Protein AF-A0A955WRL4-F1 (afdb_monomer_lite)

pLDDT: mean 87.73, std 9.19, range [50.62, 96.06]

Sequence (174 aa):
LEGAIQIDVEFEKIFEKELEGLPMPDLRVHGAEVESGSLGITAETGMELTPGEGKDLRRVTAEELPKAVRLRSEEELRLAYTYARAPWGLTLGIKRNKTVETLDAVARHVWLESNVLENGHRVTRATYEVANEDRQFVKLKLPQGSAVLSVKSDGRKVKAVEDDTGTVAIPLPK

Secondary structure (DSSP, 8-state):
---------------SS--SSEEPP----TT-S---EEEEE---TTEEEE---EES-EEE-GGGS-HHHHTT-SS---EEEEESSS--EEEEEEEEPPP----SEEEEEEEEEEEE-TTS-EEEEEEEEEEESS-SEEEEEPPTT------EETTEE---EE-TTSEEEEEPP-

Radius of gyration: 28.18 Å; chains: 1; bounding box: 55×37×86 Å

Foldseek 3Di:
DPDDDDDDDDDDDDDPDDDQWAKDDQDDDPPDPFDKFKDFDDDDPQKDKAFDDKFQKDWDDPVPHDPVNVVVDPDDGPTMIIHRGDDMIGIIGMDGHDDDDDCQKDFPDKDKDWDQDPVRDIDIDIDTDMDGNDDQWDKDADDPPDDDPWDDEPNHTFDWDADPRNIIITGHDD

Structure (mmCIF, N/CA/C/O backbone):
data_AF-A0A955WRL4-F1
#
_entry.id   AF-A0A955WRL4-F1
#
loop_
_atom_site.group_PDB
_atom_site.id
_atom_site.type_symbol
_atom_site.label_atom_id
_atom_site.label_alt_id
_atom_site.label_comp_id
_atom_site.label_asym_id
_atom_site.label_entity_id
_atom_site.label_seq_id
_atom_site.pdbx_PDB_ins_code
_atom_site.Cartn_x
_atom_site.Cartn_y
_atom_site.Cartn_z
_atom_site.occupancy
_atom_site.B_iso_or_equiv
_atom_site.auth_seq_id
_atom_site.auth_comp_id
_atom_site.auth_asym_id
_atom_site.auth_atom_id
_atom_site.pdbx_PDB_model_num
ATOM 1 N N . LEU A 1 1 ? 6.739 -12.207 -41.636 1.00 51.44 1 LEU A N 1
ATOM 2 C CA . LEU A 1 1 ? 6.023 -12.828 -40.503 1.00 51.44 1 LEU A CA 1
ATOM 3 C C . LEU A 1 1 ? 4.579 -12.361 -40.593 1.00 51.44 1 LEU A C 1
ATOM 5 O O . LEU A 1 1 ? 4.319 -11.197 -40.320 1.00 51.44 1 LEU A O 1
ATOM 9 N N . GLU A 1 2 ? 3.687 -13.198 -41.122 1.00 51.50 2 GLU A N 1
ATOM 10 C CA . GLU A 1 2 ? 2.254 -12.887 -41.197 1.00 51.50 2 GLU A CA 1
ATOM 11 C C . GLU A 1 2 ? 1.566 -13.344 -39.907 1.00 51.50 2 GLU A C 1
ATOM 13 O O . GLU A 1 2 ? 1.747 -14.482 -39.482 1.00 51.50 2 GLU A O 1
ATOM 18 N N . GLY A 1 3 ? 0.791 -12.441 -39.300 1.00 70.69 3 GLY A N 1
ATOM 19 C CA . GLY A 1 3 ? -0.008 -12.689 -38.098 1.00 70.69 3 GLY A CA 1
ATOM 20 C C . GLY A 1 3 ? 0.661 -12.214 -36.807 1.00 70.69 3 GLY A C 1
ATOM 21 O O . GLY A 1 3 ? 1.485 -12.915 -36.230 1.00 70.69 3 GLY A O 1
ATOM 22 N N . ALA A 1 4 ? 0.274 -11.030 -36.325 1.00 78.75 4 ALA A N 1
ATOM 23 C CA . ALA A 1 4 ? 0.536 -10.632 -34.944 1.00 78.75 4 ALA A CA 1
ATOM 24 C C . ALA A 1 4 ? -0.579 -11.203 -34.057 1.00 78.75 4 ALA A C 1
ATOM 26 O O . ALA A 1 4 ? -1.754 -10.919 -34.288 1.00 78.75 4 ALA A O 1
ATOM 27 N N . ILE A 1 5 ? -0.214 -12.005 -33.058 1.00 85.62 5 ILE A N 1
ATOM 28 C CA . ILE A 1 5 ? -1.138 -12.537 -32.052 1.00 85.62 5 ILE A CA 1
ATOM 29 C C . ILE A 1 5 ? -0.767 -11.901 -30.717 1.00 85.62 5 ILE A C 1
ATOM 31 O O . ILE A 1 5 ? 0.393 -11.944 -30.311 1.00 85.62 5 ILE A O 1
ATOM 35 N N . GLN A 1 6 ? -1.748 -11.302 -30.047 1.00 85.69 6 GLN A N 1
ATOM 36 C CA . GLN A 1 6 ? -1.576 -10.815 -28.684 1.00 85.69 6 GLN A CA 1
ATOM 37 C C . GLN A 1 6 ? -1.843 -11.964 -27.710 1.00 85.69 6 GLN A C 1
ATOM 39 O O . GLN A 1 6 ? -2.874 -12.629 -27.802 1.00 85.69 6 GLN A O 1
ATOM 44 N N . ILE A 1 7 ? -0.909 -12.187 -26.788 1.00 88.06 7 ILE A N 1
ATOM 45 C CA . ILE A 1 7 ? -1.045 -13.133 -25.682 1.00 88.06 7 ILE A CA 1
ATOM 46 C C . ILE A 1 7 ? -0.848 -12.330 -24.401 1.00 88.06 7 ILE A C 1
ATOM 48 O O . ILE A 1 7 ? 0.178 -11.670 -24.242 1.00 88.06 7 ILE A O 1
ATOM 52 N N . ASP A 1 8 ? -1.827 -12.388 -23.506 1.00 89.00 8 ASP A N 1
ATOM 53 C CA . ASP A 1 8 ? -1.775 -11.749 -22.195 1.00 89.00 8 ASP A CA 1
ATOM 54 C C . ASP A 1 8 ? -1.647 -12.842 -21.127 1.00 89.00 8 ASP A C 1
ATOM 56 O O . ASP A 1 8 ? -2.420 -13.801 -21.113 1.00 89.00 8 ASP A O 1
ATOM 60 N N . VAL A 1 9 ? -0.640 -12.722 -20.261 1.00 88.94 9 VAL A N 1
ATOM 61 C CA . VAL A 1 9 ? -0.372 -13.668 -19.171 1.00 88.94 9 VAL A CA 1
ATOM 62 C C . VAL A 1 9 ? -0.251 -12.876 -17.878 1.00 88.94 9 VAL A C 1
ATOM 64 O O . VAL A 1 9 ? 0.580 -11.977 -17.778 1.00 88.94 9 VAL A O 1
ATOM 67 N N . GLU A 1 10 ? -1.063 -13.239 -16.894 1.00 90.75 10 GLU A N 1
ATOM 68 C CA . GLU A 1 10 ? -1.030 -12.692 -15.541 1.00 90.75 10 GLU A CA 1
ATOM 69 C C . GLU A 1 10 ? -0.683 -13.819 -14.569 1.00 90.75 10 GLU A C 1
ATOM 71 O O . GLU A 1 10 ? -1.206 -14.930 -14.676 1.00 90.75 10 GLU A O 1
ATOM 76 N N . PHE A 1 11 ? 0.253 -13.562 -13.661 1.00 91.31 11 PHE A N 1
ATOM 77 C CA . PHE A 1 11 ? 0.698 -14.541 -12.678 1.00 91.31 11 PHE A CA 1
ATOM 78 C C . PHE A 1 11 ? 1.221 -13.840 -11.430 1.00 91.31 11 PHE A C 1
ATOM 80 O O . PHE A 1 11 ? 1.745 -12.729 -11.492 1.00 91.31 11 PHE A O 1
ATOM 87 N N . GLU A 1 12 ? 1.120 -14.528 -10.299 1.00 90.81 12 GLU A N 1
ATOM 88 C CA . GLU A 1 12 ? 1.601 -14.044 -9.012 1.00 90.81 12 GLU A CA 1
ATOM 89 C C . GLU A 1 12 ? 2.789 -14.870 -8.514 1.00 90.81 12 GLU A C 1
ATOM 91 O O . GLU A 1 12 ? 2.925 -16.064 -8.793 1.00 90.81 12 GLU A O 1
ATOM 96 N N . LYS A 1 13 ? 3.654 -14.222 -7.734 1.00 88.19 13 LYS A N 1
ATOM 97 C CA . LYS A 1 13 ? 4.669 -14.895 -6.929 1.00 88.19 13 LYS A CA 1
ATOM 98 C C . LYS A 1 13 ? 4.583 -14.373 -5.505 1.00 88.19 13 LYS A C 1
ATOM 100 O O . LYS A 1 13 ? 4.857 -13.204 -5.252 1.00 88.19 13 LYS A O 1
ATOM 105 N N . ILE A 1 14 ? 4.242 -15.265 -4.582 1.00 86.62 14 ILE A N 1
ATOM 106 C CA . ILE A 1 14 ? 4.205 -14.968 -3.152 1.00 86.62 14 ILE A CA 1
ATOM 107 C C . ILE A 1 14 ? 5.599 -15.215 -2.572 1.00 86.62 14 ILE A C 1
ATOM 109 O O . ILE A 1 14 ? 6.215 -16.253 -2.822 1.00 86.62 14 ILE A O 1
ATOM 113 N N . PHE A 1 15 ? 6.104 -14.258 -1.798 1.00 82.56 15 PHE A N 1
ATOM 114 C CA . PHE A 1 15 ? 7.371 -14.388 -1.087 1.00 82.56 15 PHE A CA 1
ATOM 115 C C . PHE A 1 15 ? 7.106 -14.691 0.388 1.00 82.56 15 PHE A C 1
ATOM 117 O O . PHE A 1 15 ? 6.355 -13.983 1.050 1.00 82.56 15 PHE A O 1
ATOM 124 N N . GLU A 1 16 ? 7.734 -15.745 0.912 1.00 77.12 16 GLU A N 1
ATOM 125 C CA . GLU A 1 16 ? 7.553 -16.182 2.308 1.00 77.12 16 GLU A CA 1
ATOM 126 C C . GLU A 1 16 ? 8.272 -15.282 3.326 1.00 77.12 16 GLU A C 1
ATOM 128 O O . GLU A 1 16 ? 8.011 -15.355 4.526 1.00 77.12 16 GLU A O 1
ATOM 133 N N . LYS A 1 17 ? 9.214 -14.458 2.858 1.00 77.88 17 LYS A N 1
ATOM 134 C CA . LYS A 1 17 ? 10.018 -13.543 3.671 1.00 77.88 17 LYS A CA 1
ATOM 135 C C . LYS A 1 17 ? 10.161 -12.209 2.958 1.00 77.88 17 LYS A C 1
ATOM 137 O O . LYS A 1 17 ? 10.104 -12.147 1.730 1.00 77.88 17 LYS A O 1
ATOM 142 N N . GLU A 1 18 ? 10.386 -11.165 3.746 1.00 73.19 18 GLU A N 1
ATOM 143 C CA . GLU A 1 18 ? 10.754 -9.855 3.225 1.00 73.19 18 GLU A CA 1
ATOM 144 C C . GLU A 1 18 ? 12.064 -9.975 2.436 1.00 73.19 18 GLU A C 1
ATOM 146 O O . GLU A 1 18 ? 13.022 -10.609 2.887 1.00 73.19 18 GLU A O 1
ATOM 151 N N . LEU A 1 19 ? 12.069 -9.437 1.219 1.00 74.25 19 LEU A N 1
ATOM 152 C CA . LEU A 1 19 ? 13.220 -9.511 0.334 1.00 74.25 19 LEU A CA 1
ATOM 153 C C . LEU A 1 19 ? 14.098 -8.277 0.521 1.00 74.25 19 LEU A C 1
ATOM 155 O O . LEU A 1 19 ? 13.597 -7.156 0.508 1.00 74.25 19 LEU A O 1
ATOM 159 N N . GLU A 1 20 ? 15.413 -8.477 0.576 1.00 75.62 20 GLU A N 1
ATOM 160 C CA . GLU A 1 20 ? 16.386 -7.376 0.502 1.00 75.62 20 GLU A CA 1
ATOM 161 C C . GLU A 1 20 ? 16.384 -6.693 -0.881 1.00 75.62 20 GLU A C 1
ATOM 163 O O . GLU A 1 20 ? 16.778 -5.536 -1.014 1.00 75.62 20 GLU A O 1
ATOM 168 N N . GLY A 1 21 ? 15.891 -7.390 -1.908 1.00 86.31 21 GLY A N 1
ATOM 169 C CA . GLY A 1 21 ? 15.661 -6.861 -3.247 1.00 86.31 21 GLY A CA 1
ATOM 170 C C . GLY A 1 21 ? 14.642 -7.704 -4.008 1.00 86.31 21 GLY A C 1
ATOM 171 O O . GLY A 1 21 ? 14.560 -8.917 -3.825 1.00 86.31 21 GLY A O 1
ATOM 172 N N . LEU A 1 22 ? 13.852 -7.062 -4.862 1.00 92.00 22 LEU A N 1
ATOM 173 C CA . LEU A 1 22 ? 12.793 -7.681 -5.646 1.00 92.00 22 LEU A CA 1
ATOM 174 C C . LEU A 1 22 ? 13.320 -8.047 -7.046 1.00 92.00 22 LEU A C 1
ATOM 176 O O . LEU A 1 22 ? 13.460 -7.154 -7.887 1.00 92.00 22 LEU A O 1
ATOM 180 N N . PRO A 1 23 ? 13.628 -9.329 -7.327 1.00 92.31 23 PRO A N 1
ATOM 181 C CA . PRO A 1 23 ? 14.020 -9.750 -8.664 1.00 92.31 23 PRO A CA 1
ATOM 182 C C . PRO A 1 23 ? 12.802 -9.727 -9.591 1.00 92.31 23 PRO A C 1
ATOM 184 O O . PRO A 1 23 ? 11.782 -10.361 -9.310 1.00 92.31 23 PRO A O 1
ATOM 187 N N . MET A 1 24 ? 12.921 -9.025 -10.712 1.00 93.50 24 MET A N 1
ATOM 188 C CA . MET A 1 24 ? 11.878 -8.979 -11.731 1.00 93.50 24 MET A CA 1
ATOM 189 C C . MET A 1 24 ? 11.927 -10.243 -12.604 1.00 93.50 24 MET A C 1
ATOM 191 O O . MET A 1 24 ? 13.019 -10.711 -12.937 1.00 93.50 24 MET A O 1
ATOM 195 N N . PRO A 1 25 ? 10.768 -10.816 -12.978 1.00 91.25 25 PRO A N 1
ATOM 196 C CA . PRO A 1 25 ? 10.723 -12.058 -13.738 1.00 91.25 25 PRO A CA 1
ATOM 197 C C . PRO A 1 25 ? 11.128 -11.844 -15.205 1.00 91.25 25 PRO A C 1
ATOM 199 O O . PRO A 1 25 ? 10.453 -11.123 -15.937 1.00 91.25 25 PRO A O 1
ATOM 202 N N . ASP A 1 26 ? 12.188 -12.528 -15.644 1.00 88.12 26 ASP A N 1
ATOM 203 C CA . ASP A 1 26 ? 12.555 -12.670 -17.062 1.00 88.12 26 ASP A CA 1
ATOM 204 C C . ASP A 1 26 ? 11.659 -13.735 -17.724 1.00 88.12 26 ASP A C 1
ATOM 206 O O . ASP A 1 26 ? 11.964 -14.934 -17.714 1.00 88.12 26 ASP A O 1
ATOM 210 N N . LEU A 1 27 ? 10.491 -13.308 -18.218 1.00 87.94 27 LEU A N 1
ATOM 211 C CA . LEU A 1 27 ? 9.553 -14.162 -18.950 1.00 87.94 27 LEU A CA 1
ATOM 212 C C . LEU A 1 27 ? 9.958 -14.242 -20.425 1.00 87.94 27 LEU A C 1
ATOM 214 O O . LEU A 1 27 ? 9.960 -13.223 -21.109 1.00 87.94 27 LEU A O 1
ATOM 218 N N . ARG A 1 28 ? 10.223 -15.461 -20.912 1.00 90.19 28 ARG A N 1
ATOM 219 C CA . ARG A 1 28 ? 10.758 -15.710 -22.258 1.00 90.19 28 ARG A CA 1
ATOM 220 C C . ARG A 1 28 ? 9.843 -16.579 -23.109 1.00 90.19 28 ARG A C 1
ATOM 222 O O . ARG A 1 28 ? 9.283 -17.567 -22.625 1.00 90.19 28 ARG A O 1
ATOM 229 N N . VAL A 1 29 ? 9.778 -16.280 -24.401 1.00 91.06 29 VAL A N 1
ATOM 230 C CA . VAL A 1 29 ? 9.142 -17.125 -25.411 1.00 91.06 29 VAL A CA 1
ATOM 231 C C . VAL A 1 29 ? 10.129 -18.205 -25.841 1.00 91.06 29 VAL A C 1
ATOM 233 O O . VAL A 1 29 ? 11.139 -17.954 -26.500 1.00 91.06 29 VAL A O 1
ATOM 236 N N . HIS A 1 30 ? 9.838 -19.450 -25.470 1.00 91.25 30 HIS A N 1
ATOM 237 C CA . HIS A 1 30 ? 10.698 -20.572 -25.826 1.00 91.25 30 HIS A CA 1
ATOM 238 C C . HIS A 1 30 ? 10.789 -20.744 -27.353 1.00 91.25 30 HIS A C 1
ATOM 240 O O . HIS A 1 30 ? 9.779 -20.944 -28.025 1.00 91.25 30 HIS A O 1
ATOM 246 N N . GLY A 1 31 ? 12.013 -20.724 -27.887 1.00 89.88 31 GLY A N 1
ATOM 247 C CA . GLY A 1 31 ? 12.282 -20.886 -29.319 1.00 89.88 31 GLY A CA 1
ATOM 248 C C . GLY A 1 31 ? 12.189 -19.601 -30.148 1.00 89.88 31 GLY A C 1
ATOM 249 O O . GLY A 1 31 ? 12.327 -19.676 -31.365 1.00 89.88 31 GLY A O 1
ATOM 250 N N . ALA A 1 32 ? 11.977 -18.435 -29.529 1.00 90.69 32 ALA A N 1
ATOM 251 C CA . ALA A 1 32 ? 12.047 -17.164 -30.240 1.00 90.69 32 ALA A CA 1
ATOM 252 C C . ALA A 1 32 ? 13.485 -16.856 -30.698 1.00 90.69 32 ALA A C 1
ATOM 254 O O . ALA A 1 32 ? 14.434 -16.973 -29.925 1.00 90.69 32 ALA A O 1
ATOM 255 N N . GLU A 1 33 ? 13.642 -16.431 -31.955 1.00 90.31 33 GLU A N 1
ATOM 256 C CA . GLU A 1 33 ? 14.940 -16.004 -32.502 1.00 90.31 33 GLU A CA 1
ATOM 257 C C . GLU A 1 33 ? 15.372 -14.633 -31.964 1.00 90.31 33 GLU A C 1
ATOM 259 O O . GLU A 1 33 ? 16.559 -14.378 -31.762 1.00 90.31 33 GLU A O 1
ATOM 264 N N . VAL A 1 34 ? 14.401 -13.742 -31.735 1.00 90.31 34 VAL A N 1
ATOM 265 C CA . VAL A 1 34 ? 14.611 -12.392 -31.209 1.00 90.31 34 VAL A CA 1
ATOM 266 C C . VAL A 1 34 ? 13.526 -12.085 -30.190 1.00 90.31 34 VAL A C 1
ATOM 268 O O . VAL A 1 34 ? 12.339 -12.241 -30.471 1.00 90.31 34 VAL A O 1
ATOM 271 N N . GLU A 1 35 ? 13.945 -11.590 -29.031 1.00 92.94 35 GLU A N 1
ATOM 272 C CA . GLU A 1 35 ? 13.052 -11.110 -27.986 1.00 92.94 35 GLU A CA 1
ATOM 273 C C . GLU A 1 35 ? 13.556 -9.765 -27.466 1.00 92.94 35 GLU A C 1
ATOM 275 O O . GLU A 1 35 ? 14.699 -9.632 -27.024 1.00 92.94 35 GLU A O 1
ATOM 280 N N . SER A 1 36 ? 12.695 -8.759 -27.555 1.00 93.31 36 SER A N 1
ATOM 281 C CA . SER A 1 36 ? 12.932 -7.394 -27.093 1.00 93.31 36 SER A CA 1
ATOM 282 C C . SER A 1 36 ? 11.648 -6.871 -26.476 1.00 93.31 36 SER A C 1
ATOM 284 O O . SER A 1 36 ? 10.562 -7.246 -26.923 1.00 93.31 36 SER A O 1
ATOM 286 N N . GLY A 1 37 ? 11.746 -5.962 -25.515 1.00 92.94 37 GLY A N 1
ATOM 287 C CA . GLY A 1 37 ? 10.555 -5.516 -24.816 1.00 92.94 37 GLY A CA 1
ATOM 288 C C . GLY A 1 37 ? 10.754 -4.289 -23.953 1.00 92.94 37 GLY A C 1
ATOM 289 O O . GLY A 1 37 ? 11.783 -3.605 -23.971 1.00 92.94 37 GLY A O 1
ATOM 290 N N . SER A 1 38 ? 9.703 -3.983 -23.206 1.00 93.44 38 SER A N 1
ATOM 291 C CA . SER A 1 38 ? 9.655 -2.863 -22.280 1.00 93.44 38 SER A CA 1
ATOM 292 C C . SER A 1 38 ? 8.982 -3.298 -20.988 1.00 93.44 38 SER A C 1
ATOM 294 O O . SER A 1 38 ? 8.053 -4.101 -21.016 1.00 93.44 38 SER A O 1
ATOM 296 N N . LEU A 1 39 ? 9.452 -2.761 -19.869 1.00 92.50 39 LEU A N 1
ATOM 297 C CA . LEU A 1 39 ? 8.915 -3.016 -18.543 1.00 92.50 39 LEU A CA 1
ATOM 298 C C . LEU A 1 39 ? 8.395 -1.702 -17.971 1.00 92.50 39 LEU A C 1
ATOM 300 O O . LEU A 1 39 ? 9.148 -0.730 -17.889 1.00 92.50 39 LEU A O 1
ATOM 304 N N . GLY A 1 40 ? 7.128 -1.691 -17.569 1.00 93.06 40 GLY A N 1
ATOM 305 C CA . GLY A 1 40 ? 6.544 -0.659 -16.717 1.00 93.06 40 GLY A CA 1
ATOM 306 C C . GLY A 1 40 ? 6.298 -1.247 -15.334 1.00 93.06 40 GLY A C 1
ATOM 307 O O . GLY A 1 40 ? 5.779 -2.356 -15.233 1.00 93.06 40 GLY A O 1
ATOM 308 N N . ILE A 1 41 ? 6.714 -0.539 -14.285 1.00 93.75 41 ILE A N 1
ATOM 309 C CA . ILE A 1 41 ? 6.659 -1.040 -12.911 1.00 93.75 41 ILE A CA 1
ATOM 310 C C . ILE A 1 41 ? 5.933 -0.020 -12.041 1.00 93.75 41 ILE A C 1
ATOM 312 O O . ILE A 1 41 ? 6.350 1.138 -11.935 1.00 93.75 41 ILE A O 1
ATOM 316 N N . THR A 1 42 ? 4.856 -0.472 -11.411 1.00 92.56 42 THR A N 1
ATOM 317 C CA . THR A 1 42 ? 4.091 0.251 -10.394 1.00 92.56 42 THR A CA 1
ATOM 318 C C . THR A 1 42 ? 4.300 -0.389 -9.029 1.00 92.56 42 THR A C 1
ATOM 320 O O . THR A 1 42 ? 4.873 -1.472 -8.907 1.00 92.56 42 THR A O 1
ATOM 323 N N . ALA A 1 43 ? 3.849 0.293 -7.983 1.00 88.75 43 ALA A N 1
ATOM 324 C CA . ALA A 1 43 ? 3.706 -0.306 -6.668 1.00 88.75 43 ALA A CA 1
ATOM 325 C C . ALA A 1 43 ? 2.550 0.360 -5.921 1.00 88.75 43 ALA A C 1
ATOM 327 O O . ALA A 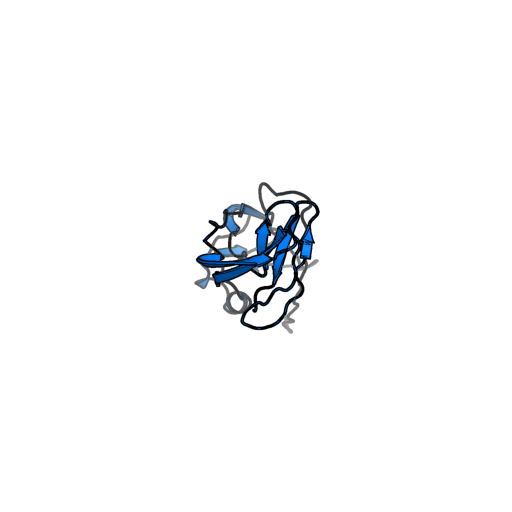1 43 ? 2.180 1.498 -6.212 1.00 88.75 43 ALA A O 1
ATOM 328 N N . GLU A 1 44 ? 2.002 -0.336 -4.932 1.00 86.50 44 GLU A N 1
ATOM 329 C CA . GLU A 1 44 ? 0.924 0.192 -4.099 1.00 86.50 44 GLU A CA 1
ATOM 330 C C . GLU A 1 44 ? 1.361 1.429 -3.295 1.00 86.50 44 GLU A C 1
ATOM 332 O O . GLU A 1 44 ? 2.552 1.757 -3.161 1.00 86.50 44 GLU A O 1
ATOM 337 N N . THR A 1 45 ? 0.376 2.136 -2.747 1.00 81.06 45 THR A N 1
ATOM 338 C CA . THR A 1 45 ? 0.589 3.244 -1.814 1.00 81.06 45 THR A CA 1
ATOM 339 C C . THR A 1 45 ? 1.370 2.776 -0.584 1.00 81.06 45 THR A C 1
ATOM 341 O O . THR A 1 45 ? 1.117 1.713 -0.023 1.00 81.06 45 THR A O 1
ATOM 344 N N . GLY A 1 46 ? 2.351 3.575 -0.157 1.00 81.38 46 GLY A N 1
ATOM 345 C CA . GLY A 1 46 ? 3.227 3.239 0.971 1.00 81.38 46 GLY A CA 1
ATOM 346 C C . GLY A 1 46 ? 4.399 2.322 0.610 1.00 81.38 46 GLY A C 1
ATOM 347 O O . GLY A 1 46 ? 5.267 2.104 1.452 1.00 81.38 46 GLY A O 1
ATOM 348 N N . MET A 1 47 ? 4.490 1.838 -0.630 1.00 86.62 47 MET A N 1
ATOM 349 C CA . MET A 1 47 ? 5.666 1.121 -1.124 1.00 86.62 47 MET A CA 1
ATOM 350 C C . MET A 1 47 ? 6.580 2.060 -1.913 1.00 86.62 47 MET A C 1
ATOM 352 O O . MET A 1 47 ? 6.153 2.762 -2.825 1.00 86.62 47 MET A O 1
ATOM 356 N N . GLU A 1 48 ? 7.863 2.062 -1.592 1.00 88.31 48 GLU A N 1
ATOM 357 C CA . GLU A 1 48 ? 8.896 2.776 -2.330 1.00 88.31 48 GLU A CA 1
ATOM 358 C C . GLU A 1 48 ? 9.686 1.782 -3.177 1.00 88.31 48 GLU A C 1
ATOM 360 O O . GLU A 1 48 ? 10.147 0.752 -2.677 1.00 88.31 48 GLU A O 1
ATOM 365 N N . LEU A 1 49 ? 9.823 2.097 -4.465 1.00 92.12 49 LEU A N 1
ATOM 366 C CA . LEU A 1 49 ? 10.647 1.346 -5.402 1.00 92.12 49 LEU A CA 1
ATOM 367 C C . LEU A 1 49 ? 11.894 2.157 -5.715 1.00 92.12 49 LEU A C 1
ATOM 369 O O . LEU A 1 49 ? 11.797 3.312 -6.135 1.00 92.12 49 LEU A O 1
ATOM 373 N N . THR A 1 50 ? 13.057 1.534 -5.577 1.00 93.56 50 THR A N 1
ATOM 374 C CA . THR A 1 50 ? 14.325 2.119 -5.997 1.00 93.56 50 THR A CA 1
ATOM 375 C C . THR A 1 50 ? 14.954 1.278 -7.108 1.00 93.56 50 THR A C 1
ATOM 377 O O . THR A 1 50 ? 14.859 0.047 -7.101 1.00 93.56 50 THR A O 1
ATOM 380 N N . PRO A 1 51 ? 15.593 1.914 -8.106 1.00 93.00 51 PRO A N 1
ATOM 381 C CA . PRO A 1 51 ? 16.381 1.185 -9.091 1.00 93.00 51 PRO A CA 1
ATOM 382 C C . PRO A 1 51 ? 17.484 0.396 -8.382 1.00 93.00 51 PRO A C 1
ATOM 384 O O . PRO A 1 51 ? 18.235 0.978 -7.601 1.00 93.00 51 PRO A O 1
ATOM 387 N N . GLY A 1 52 ? 17.595 -0.898 -8.669 1.00 89.94 52 GLY A N 1
ATOM 388 C CA . GLY A 1 52 ? 18.741 -1.702 -8.253 1.00 89.94 52 GLY A CA 1
ATOM 389 C C . GLY A 1 52 ? 19.587 -2.132 -9.449 1.00 89.94 52 GLY A C 1
ATOM 390 O O . GLY A 1 52 ? 19.671 -1.425 -10.458 1.00 89.94 52 GLY A O 1
ATOM 391 N N . GLU A 1 53 ? 20.244 -3.282 -9.323 1.00 91.31 53 GLU A N 1
ATOM 392 C CA . GLU A 1 53 ? 21.157 -3.795 -10.341 1.00 91.31 53 GLU A CA 1
ATOM 393 C C . GLU A 1 53 ? 20.401 -4.299 -11.573 1.00 91.31 53 GLU A C 1
ATOM 395 O O . GLU A 1 53 ? 19.457 -5.087 -11.476 1.00 91.31 53 GLU A O 1
ATOM 400 N N . GLY A 1 54 ? 20.837 -3.833 -12.744 1.00 93.56 54 GLY A N 1
ATOM 401 C CA . GLY A 1 54 ? 20.285 -4.205 -14.039 1.00 93.56 54 GLY A CA 1
ATOM 402 C C . GLY A 1 54 ? 21.368 -4.730 -14.978 1.00 93.56 54 GLY A C 1
ATOM 403 O O . GLY A 1 54 ? 22.488 -4.219 -14.995 1.00 93.56 54 GLY A O 1
ATOM 404 N N . LYS A 1 55 ? 21.022 -5.724 -15.793 1.00 95.94 55 LYS A N 1
ATOM 405 C CA . LYS A 1 55 ? 21.868 -6.305 -16.836 1.00 95.94 55 LYS A CA 1
ATOM 406 C C . LYS A 1 55 ? 21.090 -6.369 -18.147 1.00 95.94 55 LYS A C 1
ATOM 408 O O . LYS A 1 55 ? 19.954 -6.836 -18.160 1.00 95.94 55 LYS A O 1
ATOM 413 N N . ASP A 1 56 ? 21.719 -5.910 -19.229 1.00 94.94 56 ASP A N 1
ATOM 414 C CA . ASP A 1 56 ? 21.173 -5.936 -20.595 1.00 94.94 56 ASP A CA 1
ATOM 415 C C . ASP A 1 56 ? 19.820 -5.194 -20.752 1.00 94.94 56 ASP A C 1
ATOM 417 O O . ASP A 1 56 ? 19.020 -5.474 -21.643 1.00 94.94 56 ASP A O 1
ATOM 421 N N . LEU A 1 57 ? 19.603 -4.173 -19.909 1.00 95.25 57 LEU A N 1
ATOM 422 C CA . LEU A 1 57 ? 18.442 -3.275 -19.897 1.00 95.25 57 LEU A CA 1
ATOM 423 C C . LEU A 1 57 ? 18.895 -1.817 -19.877 1.00 95.25 57 LEU A C 1
ATOM 425 O O . LEU A 1 57 ? 19.933 -1.478 -19.309 1.00 95.25 57 LEU A O 1
ATOM 429 N N . ARG A 1 58 ? 18.050 -0.930 -20.397 1.00 95.69 58 ARG A N 1
ATOM 430 C CA . ARG A 1 58 ? 18.201 0.521 -20.287 1.00 95.69 58 ARG A CA 1
ATOM 431 C C . ARG A 1 58 ? 17.024 1.105 -19.518 1.00 95.69 58 ARG A C 1
ATOM 433 O O . ARG A 1 58 ? 15.875 0.846 -19.872 1.00 95.69 58 ARG A O 1
ATOM 440 N N . ARG A 1 59 ? 17.308 1.933 -18.510 1.00 95.88 59 ARG A N 1
ATOM 441 C CA . ARG A 1 59 ? 16.292 2.742 -17.824 1.00 95.88 59 ARG A CA 1
ATOM 442 C C . ARG A 1 59 ? 15.807 3.865 -18.741 1.00 95.88 59 ARG A C 1
ATOM 444 O O . ARG A 1 59 ? 16.622 4.507 -19.403 1.00 95.88 59 ARG A O 1
ATOM 451 N N . VAL A 1 60 ? 14.499 4.083 -18.763 1.00 96.00 60 VAL A N 1
ATOM 452 C CA . VAL A 1 60 ? 13.821 5.068 -19.619 1.00 96.00 60 VAL A CA 1
ATOM 453 C C . VAL A 1 60 ? 12.814 5.874 -18.802 1.00 96.00 60 VAL A C 1
ATOM 455 O O . VAL A 1 60 ? 12.524 5.512 -17.659 1.00 96.00 60 VAL A O 1
ATOM 458 N N . THR A 1 61 ? 12.280 6.958 -19.360 1.00 94.31 61 THR A N 1
ATOM 459 C CA . THR A 1 61 ? 11.114 7.632 -18.769 1.00 94.31 61 THR A CA 1
ATOM 460 C C . THR A 1 61 ? 9.815 6.909 -19.132 1.00 94.31 61 THR A C 1
ATOM 462 O O . THR A 1 61 ? 9.767 6.117 -20.076 1.00 94.31 61 THR A O 1
ATOM 465 N N . ALA A 1 62 ? 8.733 7.168 -18.393 1.00 91.69 62 ALA A N 1
ATOM 466 C CA . ALA A 1 62 ? 7.436 6.565 -18.692 1.00 91.69 62 ALA A CA 1
ATOM 467 C C . ALA A 1 62 ? 6.942 6.949 -20.101 1.00 91.69 62 ALA A C 1
ATOM 469 O O . ALA A 1 62 ? 6.337 6.132 -20.793 1.00 91.69 62 ALA A O 1
ATOM 470 N N . GLU A 1 63 ? 7.238 8.165 -20.562 1.00 92.06 63 GLU A N 1
ATOM 471 C CA . GLU A 1 63 ? 6.849 8.690 -21.875 1.00 92.06 63 GLU A CA 1
ATOM 472 C C . GLU A 1 63 ? 7.535 7.963 -23.035 1.00 92.06 63 GLU A C 1
ATOM 474 O O . GLU A 1 63 ? 6.945 7.859 -24.113 1.00 92.06 63 GLU A O 1
ATOM 479 N N . GLU A 1 64 ? 8.744 7.437 -22.813 1.00 92.31 64 GLU A N 1
ATOM 480 C CA . GLU A 1 64 ? 9.475 6.615 -23.784 1.00 92.31 64 GLU A CA 1
ATOM 481 C C . GLU A 1 64 ? 8.847 5.222 -23.968 1.00 92.31 64 GLU A C 1
ATOM 483 O O . GLU A 1 64 ? 9.145 4.541 -24.952 1.00 92.31 64 GLU A O 1
ATOM 488 N N . LEU A 1 65 ? 7.973 4.776 -23.055 1.00 91.69 65 LEU A N 1
ATOM 489 C CA . LEU A 1 65 ? 7.310 3.482 -23.182 1.00 91.69 65 LEU A CA 1
ATOM 490 C C . LEU A 1 65 ? 6.214 3.497 -24.261 1.00 91.69 65 LEU A C 1
ATOM 492 O O . LEU A 1 65 ? 5.482 4.492 -24.416 1.00 91.69 65 LEU A O 1
ATOM 496 N N . PRO A 1 66 ? 6.002 2.356 -24.953 1.00 88.69 66 PRO A N 1
ATOM 497 C CA . PRO A 1 66 ? 4.880 2.194 -25.865 1.00 88.69 66 PRO A CA 1
ATOM 498 C C . PRO A 1 66 ? 3.555 2.574 -25.196 1.00 88.69 66 PRO A C 1
ATOM 500 O O . PRO A 1 66 ? 3.287 2.202 -24.052 1.00 88.69 66 PRO A O 1
ATOM 503 N N . LYS A 1 67 ? 2.681 3.278 -25.926 1.00 86.31 67 LYS A N 1
ATOM 504 C CA . LYS A 1 67 ? 1.384 3.747 -25.400 1.00 86.31 67 LYS A CA 1
ATOM 505 C C . LYS A 1 67 ? 0.546 2.607 -24.804 1.00 86.31 67 LYS A C 1
ATOM 507 O O . LYS A 1 67 ? -0.122 2.812 -23.799 1.00 86.31 67 LYS A O 1
ATOM 512 N N . ALA A 1 68 ? 0.624 1.413 -25.394 1.00 83.25 68 ALA A N 1
ATOM 513 C CA . ALA A 1 68 ? -0.063 0.221 -24.902 1.00 83.25 68 ALA A CA 1
ATOM 514 C C . ALA A 1 68 ? 0.376 -0.192 -23.486 1.00 83.25 68 ALA A C 1
ATOM 516 O O . ALA A 1 68 ? -0.458 -0.654 -22.721 1.00 83.25 68 ALA A O 1
ATOM 517 N N . VAL A 1 69 ? 1.647 0.008 -23.118 1.00 82.06 69 VAL A N 1
ATOM 518 C CA . VAL A 1 69 ? 2.150 -0.277 -21.762 1.00 82.06 69 VAL A CA 1
ATOM 519 C C . VAL A 1 69 ? 1.609 0.753 -20.774 1.00 82.06 69 VAL A C 1
ATOM 521 O O . VAL A 1 69 ? 1.102 0.389 -19.721 1.00 82.06 69 VAL A O 1
ATOM 524 N N . ARG A 1 70 ? 1.635 2.040 -21.142 1.00 84.06 70 ARG A N 1
ATOM 525 C CA . ARG A 1 70 ? 1.120 3.123 -20.288 1.00 84.06 70 ARG A CA 1
ATOM 526 C C . ARG A 1 70 ? -0.378 3.021 -20.010 1.00 84.06 70 ARG A C 1
ATOM 528 O O . ARG A 1 70 ? -0.801 3.321 -18.906 1.00 84.06 70 ARG A O 1
ATOM 535 N N . LEU A 1 71 ? -1.172 2.603 -20.996 1.00 84.62 71 LEU A N 1
ATOM 536 C CA . LEU A 1 71 ? -2.629 2.489 -20.855 1.00 84.62 71 LEU A CA 1
ATOM 537 C C . LEU A 1 71 ? -3.089 1.258 -20.061 1.00 84.62 71 LEU A C 1
ATOM 539 O O . LEU A 1 71 ? -4.260 1.188 -19.710 1.00 84.62 71 LEU A O 1
ATOM 543 N N . ARG A 1 72 ? -2.205 0.285 -19.816 1.00 80.69 72 ARG A N 1
ATOM 544 C CA . ARG A 1 72 ? -2.513 -0.917 -19.023 1.00 80.69 72 ARG A CA 1
ATOM 545 C C . ARG A 1 72 ? -2.322 -0.710 -17.520 1.00 80.69 72 ARG A C 1
ATOM 547 O O . ARG A 1 72 ? -2.706 -1.574 -16.746 1.00 80.69 72 ARG A O 1
ATOM 554 N N . SER A 1 73 ? -1.700 0.395 -17.122 1.00 79.00 73 SER A N 1
ATOM 555 C CA . SER A 1 73 ? -1.412 0.698 -15.727 1.00 79.00 73 SER A CA 1
ATOM 556 C C . SER A 1 73 ? -2.550 1.517 -15.126 1.00 79.00 73 SER A C 1
ATOM 558 O O . SER A 1 73 ? -2.848 2.597 -15.632 1.00 79.00 73 SER A O 1
ATOM 560 N N . GLU A 1 74 ? -3.175 1.017 -14.059 1.00 77.44 74 GLU A N 1
ATOM 561 C CA . GLU A 1 74 ? -4.161 1.788 -13.281 1.00 77.44 74 GLU A CA 1
ATOM 562 C C . GLU A 1 74 ? -3.481 2.860 -12.415 1.00 77.44 74 GLU A C 1
ATOM 564 O O . GLU A 1 74 ? -4.035 3.934 -12.191 1.00 77.44 74 GLU A O 1
ATOM 569 N N . GLU A 1 75 ? -2.245 2.584 -11.997 1.00 84.00 75 GLU A N 1
ATOM 570 C CA . GLU A 1 75 ? -1.411 3.442 -11.155 1.00 84.00 75 GLU A CA 1
ATOM 571 C C . GLU A 1 75 ? -0.303 4.136 -11.965 1.00 84.00 75 GLU A C 1
ATOM 573 O O . GLU A 1 75 ? 0.042 3.727 -13.079 1.00 84.00 75 GLU A O 1
ATOM 578 N N . GLU A 1 76 ? 0.312 5.174 -11.398 1.00 86.12 76 GLU A N 1
ATOM 579 C CA . GLU A 1 76 ? 1.461 5.843 -12.017 1.00 86.12 76 GLU A CA 1
ATOM 580 C C . GLU A 1 76 ? 2.679 4.902 -12.117 1.00 86.12 76 GLU A C 1
ATOM 582 O O . GLU A 1 76 ? 3.103 4.277 -11.139 1.00 86.12 76 GLU A O 1
ATOM 587 N N . LEU A 1 77 ? 3.282 4.832 -13.310 1.00 91.69 77 LEU A N 1
ATOM 588 C CA . LEU A 1 77 ? 4.516 4.081 -13.546 1.00 91.69 77 LEU A CA 1
ATOM 589 C C . LEU A 1 77 ? 5.684 4.726 -12.790 1.00 91.69 77 LEU A C 1
ATOM 591 O O . LEU A 1 77 ? 6.147 5.805 -13.151 1.00 91.69 77 LEU A O 1
ATOM 595 N N . ARG A 1 78 ? 6.211 4.030 -11.779 1.00 92.62 78 ARG A N 1
ATOM 596 C CA . ARG A 1 78 ? 7.326 4.525 -10.953 1.00 92.62 78 ARG A CA 1
ATOM 597 C C . ARG A 1 78 ? 8.684 4.282 -11.593 1.00 92.62 78 ARG A C 1
ATOM 599 O O . ARG A 1 78 ? 9.595 5.097 -11.450 1.00 92.62 78 ARG A O 1
ATOM 606 N N . LEU A 1 79 ? 8.843 3.152 -12.280 1.00 95.25 79 LEU A N 1
ATOM 607 C CA . LEU A 1 79 ? 10.066 2.803 -12.997 1.00 95.25 79 LEU A CA 1
ATOM 608 C C . LEU A 1 79 ? 9.736 2.237 -14.378 1.00 95.25 79 LEU A C 1
ATOM 610 O O . LEU A 1 79 ? 8.734 1.545 -14.562 1.00 95.25 79 LEU A O 1
ATOM 614 N N . ALA A 1 80 ? 10.612 2.520 -15.339 1.00 95.62 80 ALA A N 1
ATOM 615 C CA . ALA A 1 80 ? 10.469 2.083 -16.716 1.00 95.62 80 ALA A CA 1
ATOM 616 C C . ALA A 1 80 ? 11.816 1.632 -17.295 1.00 95.62 80 ALA A C 1
ATOM 618 O O . ALA A 1 80 ? 12.852 2.276 -17.089 1.00 95.62 80 ALA A O 1
ATOM 619 N N . TYR A 1 81 ? 11.796 0.523 -18.035 1.00 95.88 81 TYR A N 1
ATOM 620 C CA . TYR A 1 81 ? 12.976 -0.063 -18.671 1.00 95.88 81 TYR A CA 1
ATOM 621 C C . TYR A 1 81 ? 12.660 -0.575 -20.078 1.00 95.88 81 TYR A C 1
ATOM 623 O O . TYR A 1 81 ? 11.524 -0.925 -20.391 1.00 95.88 81 TYR A O 1
ATOM 631 N N . THR A 1 82 ? 13.682 -0.662 -20.926 1.00 95.56 82 THR A N 1
ATOM 632 C CA . THR A 1 82 ? 13.629 -1.328 -22.237 1.00 95.56 82 THR A CA 1
ATOM 633 C C . THR A 1 82 ? 14.807 -2.283 -22.381 1.00 95.56 82 THR A C 1
ATOM 635 O O . THR A 1 82 ? 15.886 -2.005 -21.857 1.00 95.56 82 THR A O 1
ATOM 638 N N . TYR A 1 83 ? 14.624 -3.391 -23.097 1.00 95.25 83 TYR A N 1
ATOM 639 C CA . TYR A 1 83 ? 15.711 -4.292 -23.484 1.00 95.25 83 TYR A CA 1
ATOM 640 C C . TYR A 1 83 ? 15.626 -4.611 -24.969 1.00 95.25 83 TYR A C 1
ATOM 642 O O . TYR A 1 83 ? 14.547 -4.805 -25.528 1.00 95.25 83 TYR A O 1
ATOM 650 N N . ALA A 1 84 ? 16.791 -4.666 -25.608 1.00 93.69 84 ALA A N 1
ATOM 651 C CA . ALA A 1 84 ? 16.899 -4.993 -27.024 1.00 93.69 84 ALA A CA 1
ATOM 652 C C . ALA A 1 84 ? 17.060 -6.501 -27.270 1.00 93.69 84 ALA A C 1
ATOM 654 O O . ALA A 1 84 ? 16.788 -6.956 -28.377 1.00 93.69 84 ALA A O 1
ATOM 655 N N . ARG A 1 85 ? 17.536 -7.255 -26.268 1.00 91.06 85 ARG A N 1
ATOM 656 C CA . ARG A 1 85 ? 17.741 -8.707 -26.328 1.00 91.06 85 ARG A CA 1
ATOM 657 C C . ARG A 1 85 ? 17.532 -9.343 -24.957 1.00 91.06 85 ARG A C 1
ATOM 659 O O . ARG A 1 85 ? 18.036 -8.815 -23.972 1.00 91.06 85 ARG A O 1
ATOM 666 N N . ALA A 1 86 ? 16.833 -10.471 -24.922 1.00 89.56 86 ALA A N 1
ATOM 667 C CA . ALA A 1 86 ? 16.838 -11.396 -23.793 1.00 89.56 86 ALA A CA 1
ATOM 668 C C . ALA A 1 86 ? 18.077 -12.330 -23.851 1.00 89.56 86 ALA A C 1
ATOM 670 O O . ALA A 1 86 ? 18.616 -12.560 -24.940 1.00 89.56 86 ALA A O 1
ATOM 671 N N . PRO A 1 87 ? 18.534 -12.905 -22.720 1.00 92.38 87 PRO A N 1
ATOM 672 C CA . PRO A 1 87 ? 18.024 -12.689 -21.366 1.00 92.38 87 PRO A CA 1
ATOM 673 C C . PRO A 1 87 ? 18.459 -11.335 -2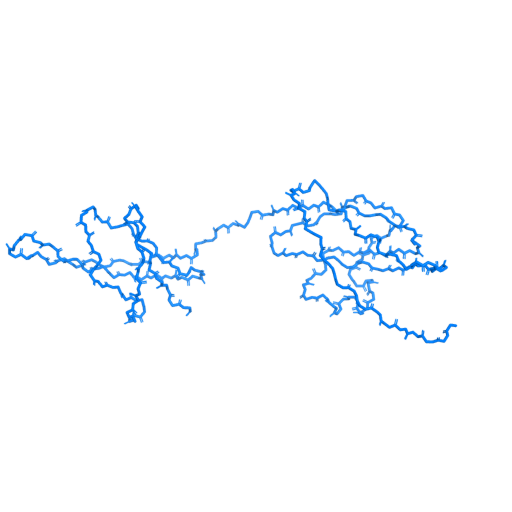0.802 1.00 92.38 87 PRO A C 1
ATOM 675 O O . PRO A 1 87 ? 19.511 -10.807 -21.160 1.00 92.38 87 PRO A O 1
ATOM 678 N N . TRP A 1 88 ? 17.668 -10.818 -19.872 1.00 94.44 88 TRP A N 1
ATOM 679 C CA . TRP A 1 88 ? 17.984 -9.625 -19.094 1.00 94.44 88 TRP A CA 1
ATOM 680 C C . TRP A 1 88 ? 17.850 -9.922 -17.599 1.00 94.44 88 TRP A C 1
ATOM 682 O O . TRP A 1 88 ? 17.294 -10.941 -17.199 1.00 94.44 88 TRP A O 1
ATOM 692 N N . GLY A 1 89 ? 18.385 -9.047 -16.748 1.00 95.12 89 GLY A N 1
ATOM 693 C CA . GLY A 1 89 ? 18.246 -9.189 -15.296 1.00 95.12 89 GLY A CA 1
ATOM 694 C C . GLY A 1 89 ? 17.970 -7.855 -14.629 1.00 95.12 89 GLY A C 1
ATOM 695 O O . GLY A 1 89 ? 18.638 -6.877 -14.944 1.00 95.12 89 GLY A O 1
ATOM 696 N N . LEU A 1 90 ? 17.008 -7.811 -13.710 1.00 96.06 90 LEU A N 1
ATOM 697 C CA . LEU A 1 90 ? 16.704 -6.622 -12.919 1.00 96.06 90 LEU A CA 1
ATOM 698 C C . LEU A 1 90 ? 16.342 -7.026 -11.495 1.00 96.06 90 LEU A C 1
ATOM 700 O O . LEU A 1 90 ? 15.401 -7.789 -11.290 1.00 96.06 90 LEU A O 1
ATOM 704 N N . THR A 1 91 ? 17.047 -6.456 -10.528 1.00 95.50 91 THR A N 1
ATOM 705 C CA . THR A 1 91 ? 16.669 -6.502 -9.117 1.00 95.50 91 THR A CA 1
ATOM 706 C C . THR A 1 91 ? 16.344 -5.087 -8.676 1.00 95.50 91 THR A C 1
ATOM 708 O O . THR A 1 91 ? 17.158 -4.185 -8.852 1.00 95.50 91 THR A O 1
ATOM 711 N N . LEU A 1 92 ? 15.156 -4.871 -8.122 1.00 95.25 92 LEU A N 1
ATOM 712 C CA . LEU A 1 92 ? 14.752 -3.583 -7.566 1.00 95.25 92 LEU A CA 1
ATOM 713 C C . LEU A 1 92 ? 15.006 -3.535 -6.066 1.00 95.25 92 LEU A C 1
ATOM 715 O O . LEU A 1 92 ? 14.853 -4.538 -5.374 1.00 95.25 92 LEU A O 1
ATOM 719 N N . GLY A 1 93 ? 15.326 -2.355 -5.548 1.00 93.50 93 GLY A N 1
ATOM 720 C CA . GLY A 1 93 ? 15.174 -2.104 -4.124 1.00 93.50 93 GLY A CA 1
ATOM 721 C C . GLY A 1 93 ? 13.702 -1.854 -3.809 1.00 93.50 93 GLY A C 1
ATOM 722 O O . GLY A 1 93 ? 12.996 -1.176 -4.562 1.00 93.50 93 GLY A O 1
ATOM 723 N N . ILE A 1 94 ? 13.232 -2.416 -2.700 1.00 90.94 94 ILE A N 1
ATOM 724 C CA . ILE A 1 94 ? 11.869 -2.219 -2.223 1.00 90.94 94 ILE A CA 1
ATOM 725 C C . ILE A 1 94 ? 11.900 -1.842 -0.751 1.00 90.94 94 ILE A C 1
ATOM 727 O O . ILE A 1 94 ? 12.644 -2.418 0.039 1.00 90.94 94 ILE A O 1
ATOM 731 N N . LYS A 1 95 ? 11.099 -0.849 -0.383 1.00 87.81 95 LYS A N 1
ATOM 732 C CA . LYS A 1 95 ? 10.975 -0.417 1.003 1.00 87.81 95 LYS A CA 1
ATOM 733 C C . LYS A 1 95 ? 9.532 -0.074 1.306 1.00 87.81 95 LYS A C 1
ATOM 735 O O . LYS A 1 95 ? 8.911 0.719 0.604 1.00 87.81 95 LYS A O 1
ATOM 740 N N . ARG A 1 96 ? 9.008 -0.620 2.398 1.00 82.44 96 ARG A N 1
ATOM 741 C CA . ARG A 1 96 ? 7.724 -0.181 2.936 1.00 82.44 96 ARG A CA 1
ATOM 742 C C . ARG A 1 96 ? 7.928 1.098 3.739 1.00 82.44 96 ARG A C 1
ATOM 744 O O . ARG A 1 96 ? 8.609 1.099 4.765 1.00 82.44 96 ARG A O 1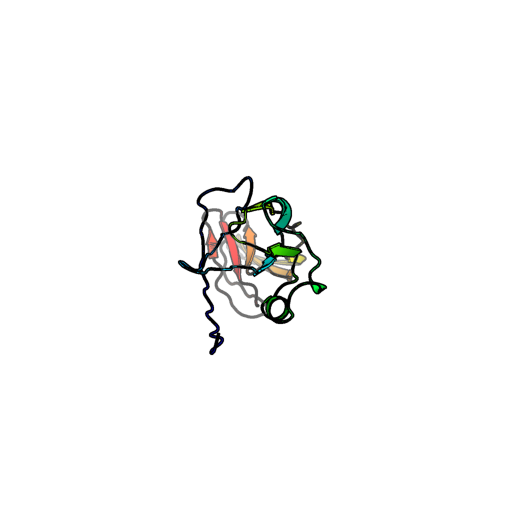
ATOM 751 N N . ASN A 1 97 ? 7.338 2.191 3.282 1.00 78.12 97 ASN A N 1
ATOM 752 C CA . ASN A 1 97 ? 7.240 3.403 4.074 1.00 78.12 97 ASN A CA 1
ATOM 753 C C . ASN A 1 97 ? 6.137 3.231 5.118 1.00 78.12 97 ASN A C 1
ATOM 755 O O . ASN A 1 97 ? 5.072 2.674 4.853 1.00 78.12 97 ASN A O 1
ATOM 759 N N . LYS A 1 98 ? 6.412 3.688 6.342 1.00 63.44 98 LYS A N 1
ATOM 760 C CA . LYS A 1 98 ? 5.392 3.724 7.387 1.00 63.44 98 LYS A CA 1
ATOM 761 C C . LYS A 1 98 ? 4.391 4.804 7.007 1.00 63.44 98 LYS A C 1
ATOM 763 O O . LYS A 1 98 ? 4.761 5.975 6.935 1.00 63.44 98 LYS A O 1
ATOM 768 N N . THR A 1 99 ? 3.144 4.413 6.777 1.00 56.16 99 THR A N 1
ATOM 769 C CA . THR A 1 99 ? 2.030 5.356 6.768 1.00 56.16 99 THR A CA 1
ATOM 770 C C . THR A 1 99 ? 2.059 6.098 8.100 1.00 56.16 99 THR A C 1
ATOM 772 O O . THR A 1 99 ? 2.105 5.473 9.161 1.00 56.16 99 THR A O 1
ATOM 775 N N . VAL A 1 100 ? 2.131 7.426 8.051 1.00 56.28 100 VAL A N 1
ATOM 776 C CA . VAL A 1 100 ? 1.977 8.242 9.254 1.00 56.28 100 VAL A CA 1
ATOM 777 C C . VAL A 1 100 ? 0.510 8.130 9.639 1.00 56.28 100 VAL A C 1
ATOM 779 O O . VAL A 1 100 ? -0.342 8.525 8.848 1.00 56.28 100 VAL A O 1
ATOM 782 N N . GLU A 1 101 ? 0.220 7.545 10.803 1.00 50.62 101 GLU A N 1
ATOM 783 C CA . GLU A 1 101 ? -1.141 7.504 11.339 1.00 50.62 101 GLU A CA 1
ATOM 784 C C . GLU A 1 101 ? -1.652 8.945 11.459 1.00 50.62 101 GLU A C 1
ATOM 786 O O . GLU A 1 101 ? -1.152 9.744 12.256 1.00 50.62 101 GLU A O 1
ATOM 791 N N . THR A 1 102 ? -2.618 9.299 10.618 1.00 54.56 102 THR A N 1
ATOM 792 C CA . THR A 1 102 ? -3.459 10.472 10.829 1.00 54.56 102 THR A CA 1
ATOM 793 C C . THR A 1 102 ? -4.475 10.152 11.926 1.00 54.56 102 THR A C 1
ATOM 795 O O . THR A 1 102 ? -4.645 9.004 12.335 1.00 54.56 102 THR A O 1
ATOM 798 N N . LEU A 1 103 ? -5.140 11.166 12.479 1.00 55.38 103 LEU A N 1
ATOM 799 C CA . LEU A 1 103 ? -6.203 10.930 13.454 1.00 55.38 103 LEU A CA 1
ATOM 800 C C . LEU A 1 103 ? -7.441 10.368 12.733 1.00 55.38 103 LEU A C 1
ATOM 802 O O . LEU A 1 103 ? -8.335 11.132 12.392 1.00 55.38 103 LEU A O 1
ATOM 806 N N . ASP A 1 104 ? -7.518 9.048 12.536 1.00 68.31 104 ASP A N 1
ATOM 807 C CA . ASP A 1 104 ? -8.621 8.410 11.782 1.00 68.31 104 ASP A CA 1
ATOM 808 C C . ASP A 1 104 ? -10.009 8.657 12.400 1.00 68.31 104 ASP A C 1
ATOM 810 O O . ASP A 1 104 ? -11.036 8.509 11.738 1.00 68.31 104 ASP A O 1
ATOM 814 N N . ALA A 1 105 ? -10.052 8.965 13.701 1.00 78.62 105 ALA A N 1
ATOM 815 C CA . ALA A 1 105 ? -11.259 9.375 14.400 1.00 78.62 105 ALA A CA 1
ATOM 816 C C . ALA A 1 105 ? -10.933 10.281 15.595 1.00 78.62 105 ALA A C 1
ATOM 818 O O . ALA A 1 105 ? -10.085 9.956 16.429 1.00 78.62 105 ALA A O 1
ATOM 819 N N . VAL A 1 106 ? -11.665 11.387 15.729 1.00 83.62 106 VAL A N 1
ATOM 820 C CA . VAL A 1 106 ? -11.543 12.335 16.844 1.00 83.62 106 VAL A CA 1
ATOM 821 C C . VAL A 1 106 ? -12.888 12.484 17.543 1.00 83.62 106 VAL A C 1
ATOM 823 O O . VAL A 1 106 ? -13.857 12.961 16.952 1.00 83.62 106 VAL A O 1
ATOM 826 N N . ALA A 1 107 ? -12.941 12.127 18.828 1.00 86.12 107 ALA A N 1
ATOM 827 C CA . ALA A 1 107 ? -14.061 12.482 19.695 1.00 86.12 107 ALA A CA 1
ATOM 828 C C . ALA A 1 107 ? -13.938 13.963 20.088 1.00 86.12 107 ALA A C 1
ATOM 830 O O . ALA A 1 107 ? -13.057 14.330 20.863 1.00 86.12 107 ALA A O 1
ATOM 831 N N . ARG A 1 108 ? -14.794 14.817 19.522 1.00 87.62 108 ARG A N 1
ATOM 832 C CA . ARG A 1 108 ? -14.772 16.272 19.741 1.00 87.62 108 ARG A CA 1
ATOM 833 C C . ARG A 1 108 ? -15.454 16.667 21.044 1.00 87.62 108 ARG A C 1
ATOM 835 O O . ARG A 1 108 ? -14.927 17.492 21.781 1.00 87.62 108 ARG A O 1
ATOM 842 N N . HIS A 1 109 ? -16.600 16.053 21.331 1.00 89.56 109 HIS A N 1
ATOM 843 C CA . HIS A 1 109 ? -17.387 16.335 22.528 1.00 89.56 109 HIS A CA 1
ATOM 844 C C . HIS A 1 109 ? -17.907 15.055 23.170 1.00 89.56 109 HIS A C 1
ATOM 846 O O . HIS A 1 109 ? -18.180 14.062 22.489 1.00 89.56 109 HIS A O 1
ATOM 852 N N . VAL A 1 110 ? -18.062 15.113 24.493 1.00 93.50 110 VAL A N 1
ATOM 853 C CA . VAL A 1 110 ? -18.663 14.058 25.308 1.00 93.50 110 VAL A CA 1
ATOM 854 C C . VAL A 1 110 ? -19.643 14.692 26.286 1.00 93.50 110 VAL A C 1
ATOM 856 O O . VAL A 1 110 ? -19.258 15.546 27.082 1.00 93.50 110 VAL A O 1
ATOM 859 N N . TRP A 1 111 ? -20.890 14.229 26.264 1.00 94.69 111 TRP A N 1
ATOM 860 C CA . TRP A 1 111 ? -21.896 14.551 27.275 1.00 94.69 111 TRP A CA 1
ATOM 861 C C . TRP A 1 111 ? -22.239 13.308 28.082 1.00 94.69 111 TRP A C 1
ATOM 863 O O . TRP A 1 111 ? -22.516 12.249 27.516 1.00 94.69 111 TRP A O 1
ATOM 873 N N . LEU A 1 112 ? -22.220 13.446 29.407 1.00 95.06 112 LEU A N 1
ATOM 874 C CA . LEU A 1 112 ? -22.531 12.379 30.351 1.00 95.06 112 LEU A CA 1
ATOM 875 C C . LEU A 1 112 ? -23.697 12.806 31.237 1.00 95.06 112 LEU A C 1
ATOM 877 O O . LEU A 1 112 ? -23.618 13.812 31.937 1.00 95.06 112 LEU A O 1
ATOM 881 N N . GLU A 1 113 ? -24.747 11.998 31.256 1.00 95.19 113 GLU A N 1
ATOM 882 C CA . GLU A 1 113 ? -25.914 12.179 32.118 1.00 95.19 113 GLU A CA 1
ATOM 883 C C . GLU A 1 113 ? -26.060 10.938 32.990 1.00 95.19 113 GLU A C 1
ATOM 885 O O . GLU A 1 113 ? -26.106 9.825 32.471 1.00 95.19 113 GLU A O 1
ATOM 890 N N . SER A 1 114 ? -26.109 11.100 34.312 1.00 94.31 114 SER A N 1
ATOM 891 C CA . SER A 1 114 ? -26.234 9.975 35.244 1.00 94.31 114 SER A CA 1
ATOM 892 C C . SER A 1 114 ? -27.449 10.131 36.143 1.00 94.31 114 SER A C 1
ATOM 894 O O . SER A 1 114 ? -27.597 11.151 36.807 1.00 94.31 114 SER A O 1
ATOM 896 N N . ASN A 1 115 ? -28.258 9.079 36.219 1.00 94.88 115 ASN A N 1
ATOM 897 C CA . ASN A 1 115 ? -29.370 8.954 37.151 1.00 94.88 115 ASN A CA 1
ATOM 898 C C . ASN A 1 115 ? -29.013 7.916 38.213 1.00 94.88 115 ASN A C 1
ATOM 900 O O . ASN A 1 115 ? -28.678 6.777 37.879 1.00 94.88 115 ASN A O 1
ATOM 904 N N . VAL A 1 116 ? -29.074 8.308 39.484 1.00 93.56 116 VAL A N 1
ATOM 905 C CA . VAL A 1 116 ? -28.905 7.398 40.622 1.00 93.56 116 VAL A CA 1
ATOM 906 C C . VAL A 1 116 ? -30.289 6.953 41.077 1.00 93.56 116 VAL A C 1
ATOM 908 O O . VAL A 1 116 ? -31.166 7.780 41.309 1.00 93.56 116 VAL A O 1
ATOM 911 N N . LEU A 1 117 ? -30.489 5.644 41.150 1.00 88.75 117 LEU A N 1
ATOM 912 C CA . LEU A 1 117 ? -31.740 5.008 41.538 1.00 88.75 117 LEU A CA 1
ATOM 913 C C . LEU A 1 117 ? -31.739 4.725 43.047 1.00 88.75 117 LEU A C 1
ATOM 915 O O . LEU A 1 117 ? -30.681 4.560 43.654 1.00 88.75 117 LEU A O 1
ATOM 919 N N . GLU A 1 118 ? -32.924 4.615 43.652 1.00 91.06 118 GLU A N 1
ATOM 920 C CA . GLU A 1 118 ? -33.081 4.374 45.099 1.00 91.06 118 GLU A CA 1
ATOM 921 C C . GLU A 1 118 ? -32.421 3.073 45.578 1.00 91.06 118 GLU A C 1
ATOM 923 O O . GLU A 1 118 ? -31.960 2.981 46.711 1.00 91.06 118 GLU A O 1
ATOM 928 N N . ASN A 1 119 ? -32.313 2.076 44.697 1.00 89.12 119 ASN A N 1
ATOM 929 C CA . ASN A 1 119 ? -31.633 0.810 44.971 1.00 89.12 119 ASN A CA 1
ATOM 930 C C . ASN A 1 119 ? -30.092 0.909 44.921 1.00 89.12 119 ASN A C 1
ATOM 932 O O . ASN A 1 119 ? -29.415 -0.114 44.987 1.00 89.12 119 ASN A O 1
ATOM 936 N N . GLY A 1 120 ? -29.529 2.111 44.765 1.00 85.44 120 GLY A N 1
ATOM 937 C CA . GLY A 1 120 ? -28.086 2.356 44.700 1.00 85.44 120 GLY A CA 1
ATOM 938 C C . GLY A 1 120 ? -27.461 2.124 43.321 1.00 85.44 120 GLY A C 1
ATOM 939 O O . GLY A 1 120 ? -26.259 2.329 43.152 1.00 85.44 120 GLY A O 1
ATOM 940 N N . HIS A 1 121 ? -28.248 1.730 42.315 1.00 87.31 121 HIS A N 1
ATOM 941 C CA . HIS A 1 121 ? -27.756 1.598 40.947 1.00 87.31 121 HIS A CA 1
ATOM 942 C C . HIS A 1 121 ? -27.606 2.972 40.288 1.00 87.31 121 HIS A C 1
ATOM 944 O O . HIS A 1 121 ? -28.362 3.904 40.559 1.00 87.31 121 HIS A O 1
ATOM 950 N N . ARG A 1 122 ? -26.658 3.087 39.355 1.00 92.50 122 ARG A N 1
ATOM 951 C CA . ARG A 1 122 ? -26.481 4.278 38.520 1.00 92.50 122 ARG A CA 1
ATOM 952 C C . ARG A 1 122 ? -26.663 3.913 37.057 1.00 92.50 122 ARG A C 1
ATOM 954 O O . ARG A 1 122 ? -26.012 2.996 36.563 1.00 92.50 122 ARG A O 1
ATOM 961 N N . VAL A 1 123 ? -27.503 4.664 36.358 1.00 93.31 123 VAL A N 1
ATOM 962 C CA . VAL A 1 123 ? -27.657 4.575 34.905 1.00 93.31 123 VAL A CA 1
ATOM 963 C C . VAL A 1 123 ? -27.016 5.807 34.287 1.00 93.31 123 VAL A C 1
ATOM 965 O O . VAL A 1 123 ? -27.454 6.922 34.557 1.00 93.31 123 VAL A O 1
ATOM 968 N N . THR A 1 124 ? -25.991 5.607 33.460 1.00 94.00 124 THR A N 1
ATOM 969 C CA . THR A 1 124 ? -25.286 6.690 32.766 1.00 94.00 124 THR A CA 1
ATOM 970 C C . THR A 1 124 ? -25.536 6.605 31.264 1.00 94.00 124 THR A C 1
ATOM 972 O O . THR A 1 124 ? -25.332 5.553 30.657 1.00 94.00 124 THR A O 1
ATOM 975 N N . ARG A 1 125 ? -25.950 7.715 30.649 1.00 94.50 125 ARG A N 1
ATOM 976 C CA . ARG A 1 125 ? -25.949 7.908 29.197 1.00 94.50 125 ARG A CA 1
ATOM 977 C C . ARG A 1 125 ? -24.718 8.723 28.814 1.00 94.50 125 ARG A C 1
ATOM 979 O O . ARG A 1 125 ? -24.507 9.802 29.357 1.00 94.50 125 ARG A O 1
ATOM 986 N N . ALA A 1 126 ? -23.947 8.202 27.865 1.00 94.31 126 ALA A N 1
ATOM 987 C CA . ALA A 1 126 ? -22.839 8.904 27.236 1.00 94.31 126 ALA A CA 1
ATOM 988 C C . ALA A 1 126 ? -23.167 9.190 25.768 1.00 94.31 126 ALA A C 1
ATOM 990 O O . ALA A 1 126 ? -23.541 8.273 25.033 1.00 94.31 126 ALA A O 1
ATOM 991 N N . THR A 1 127 ? -23.017 10.444 25.353 1.00 94.62 127 THR A N 1
ATOM 992 C CA . THR A 1 127 ? -23.195 10.888 23.967 1.00 94.62 127 THR A CA 1
ATOM 993 C C . THR A 1 127 ? -21.877 11.463 23.472 1.00 94.62 127 THR A C 1
ATOM 995 O O . THR A 1 127 ? -21.354 12.399 24.073 1.00 94.62 127 THR A O 1
ATOM 998 N N . TYR A 1 128 ? -21.352 10.899 22.386 1.00 93.69 128 TYR A N 1
ATOM 999 C CA . TYR A 1 128 ? -20.095 11.313 21.769 1.00 93.69 128 TYR A CA 1
ATOM 1000 C C . TYR A 1 128 ? -20.364 11.954 20.408 1.00 93.69 128 TYR A C 1
ATOM 1002 O O . TYR A 1 128 ? -21.108 11.394 19.603 1.00 93.69 128 TYR A O 1
ATOM 1010 N N . GLU A 1 129 ? -19.706 13.076 20.128 1.00 92.38 129 GLU A N 1
ATOM 1011 C CA . GLU A 1 129 ? -19.532 13.581 18.764 1.00 92.38 129 GLU A CA 1
ATOM 1012 C C . GLU A 1 129 ? -18.185 13.109 18.232 1.00 92.38 129 GLU A C 1
ATOM 1014 O O . GLU A 1 129 ? -17.136 13.542 18.714 1.00 92.38 129 GLU A O 1
ATOM 1019 N N . VAL A 1 130 ? -18.209 12.217 17.244 1.00 90.19 130 VAL A N 1
ATOM 1020 C CA . VAL A 1 130 ? -17.004 11.641 16.641 1.00 90.19 130 VAL A CA 1
ATOM 1021 C C . VAL A 1 130 ? -16.905 12.107 15.195 1.00 90.19 130 VAL A C 1
ATOM 1023 O O . VAL A 1 130 ? -17.791 11.830 14.393 1.00 90.19 130 VAL A O 1
ATOM 1026 N N . ALA A 1 131 ? -15.824 12.809 14.862 1.00 88.50 131 ALA A N 1
ATOM 1027 C CA . ALA A 1 131 ? -15.412 13.001 13.478 1.00 88.50 131 ALA A CA 1
ATOM 1028 C C . ALA A 1 131 ? -14.611 11.765 13.067 1.00 88.50 131 ALA A C 1
ATOM 1030 O O . ALA A 1 131 ? -13.540 11.541 13.620 1.00 88.50 131 ALA A O 1
ATOM 1031 N N . ASN A 1 132 ? -15.163 10.947 12.175 1.00 87.06 132 ASN A N 1
ATOM 1032 C CA . ASN A 1 132 ? -14.565 9.696 11.723 1.00 87.06 132 ASN A CA 1
ATOM 1033 C C . ASN A 1 132 ? -14.204 9.807 10.244 1.00 87.06 132 ASN A C 1
ATOM 1035 O O . ASN A 1 132 ? -15.080 10.120 9.443 1.00 87.06 132 ASN A O 1
ATOM 1039 N N . GLU A 1 133 ? -12.948 9.546 9.904 1.00 81.75 133 GLU A N 1
ATOM 1040 C CA . GLU A 1 133 ? -12.485 9.516 8.517 1.00 81.75 133 GLU A CA 1
ATOM 1041 C C . GLU A 1 133 ? -12.544 8.096 7.951 1.00 81.75 133 GLU A C 1
ATOM 1043 O O . GLU A 1 133 ? -13.038 7.922 6.842 1.00 81.75 133 GLU A O 1
ATOM 1048 N N . ASP A 1 134 ? -12.105 7.084 8.717 1.00 81.75 134 ASP A N 1
ATOM 1049 C CA . ASP A 1 134 ? -11.970 5.721 8.169 1.00 81.75 134 ASP A CA 1
ATOM 1050 C C . ASP A 1 134 ? -12.129 4.569 9.189 1.00 81.75 134 ASP A C 1
ATOM 1052 O O . ASP A 1 134 ? -11.895 3.397 8.884 1.00 81.75 134 ASP A O 1
ATOM 1056 N N . ARG A 1 135 ? -12.549 4.826 10.440 1.00 85.00 135 ARG A N 1
ATOM 1057 C CA . ARG A 1 135 ? -12.757 3.721 11.396 1.00 85.00 135 ARG A CA 1
ATOM 1058 C C . ARG A 1 135 ? -14.103 3.044 11.207 1.00 85.00 135 ARG A C 1
ATOM 1060 O O . ARG A 1 135 ? -15.152 3.675 11.186 1.00 85.00 135 ARG A O 1
ATOM 1067 N N . GLN A 1 136 ? -14.077 1.716 11.214 1.00 89.44 136 GLN A N 1
ATOM 1068 C CA . GLN A 1 136 ? -15.289 0.894 11.255 1.00 89.44 136 GLN A CA 1
ATOM 1069 C C . GLN A 1 136 ? -15.902 0.813 12.661 1.00 89.44 136 GLN A C 1
ATOM 1071 O O . GLN A 1 136 ? -17.093 0.537 12.804 1.00 89.44 136 GLN A O 1
ATOM 1076 N N . PHE A 1 137 ? -15.098 1.041 13.707 1.00 91.19 137 PHE A N 1
ATOM 1077 C CA . PHE A 1 137 ? -15.524 0.920 15.101 1.00 91.19 137 PHE A CA 1
ATOM 1078 C C . PHE A 1 137 ? -14.904 1.995 16.000 1.00 91.19 137 PHE A C 1
ATOM 1080 O O . PHE A 1 137 ? -13.722 2.317 15.875 1.00 91.19 137 PHE A O 1
ATOM 1087 N N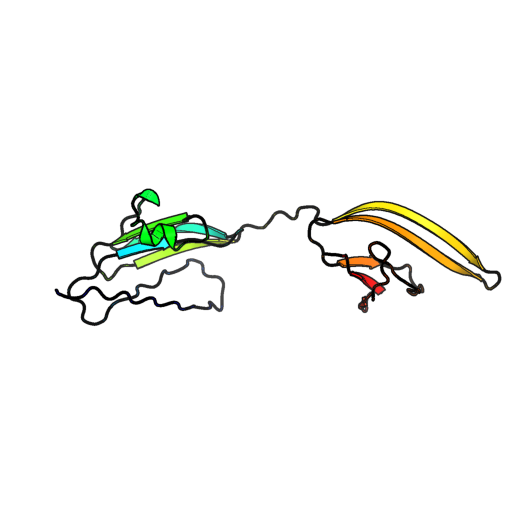 . VAL A 1 138 ? -15.670 2.451 16.994 1.00 90.00 138 VAL A N 1
ATOM 1088 C CA . VAL A 1 138 ? -15.155 3.155 18.182 1.00 90.00 138 VAL A CA 1
ATOM 1089 C C . VAL A 1 138 ? -15.055 2.162 19.329 1.00 90.00 138 VAL A C 1
ATOM 1091 O O . VAL A 1 138 ? -15.996 1.414 19.578 1.00 90.00 138 VAL A O 1
ATOM 1094 N N . LYS A 1 139 ? -13.931 2.159 20.046 1.00 91.44 139 LYS A N 1
ATOM 1095 C CA . LYS A 1 139 ? -13.728 1.313 21.227 1.00 91.44 139 LYS A CA 1
ATOM 1096 C C . LYS A 1 139 ? -13.835 2.151 22.496 1.00 91.44 139 LYS A C 1
ATOM 1098 O O . LYS A 1 139 ? -13.154 3.166 22.613 1.00 91.44 139 LYS A O 1
ATOM 1103 N N . LEU A 1 140 ? -14.664 1.723 23.443 1.00 91.12 140 LEU A N 1
ATOM 1104 C CA . LEU A 1 140 ? -14.857 2.377 24.736 1.00 91.12 140 LEU A CA 1
ATOM 1105 C C . LEU A 1 140 ? -14.544 1.398 25.862 1.00 91.12 140 LEU A C 1
ATOM 1107 O O . LEU A 1 140 ? -15.127 0.320 25.924 1.00 91.12 140 LEU A O 1
ATOM 1111 N N . LYS A 1 141 ? -13.672 1.788 26.790 1.00 91.88 141 LYS A N 1
ATOM 1112 C CA . LYS A 1 141 ? -13.491 1.040 28.034 1.00 91.88 141 LYS A CA 1
ATOM 1113 C C . LYS A 1 141 ? -14.554 1.474 29.032 1.00 91.88 141 LYS A C 1
ATOM 1115 O O . LYS A 1 141 ? -14.611 2.650 29.395 1.00 91.88 141 LYS A O 1
ATOM 1120 N N . LEU A 1 142 ? -15.390 0.540 29.472 1.00 88.94 142 LEU A N 1
ATOM 1121 C CA . LEU A 1 142 ? -16.381 0.844 30.497 1.00 88.94 142 LEU A CA 1
ATOM 1122 C C . LEU A 1 142 ? -15.743 0.872 31.893 1.00 88.94 142 LEU A C 1
ATOM 1124 O O . LEU A 1 142 ? -14.773 0.152 32.150 1.00 88.94 142 LEU A O 1
ATOM 1128 N N . PRO A 1 143 ? -16.278 1.680 32.828 1.00 88.69 143 PRO A N 1
ATOM 1129 C CA . PRO A 1 143 ? -15.915 1.564 34.233 1.00 88.69 143 PRO A CA 1
ATOM 1130 C C . PRO A 1 143 ? -16.194 0.147 34.745 1.00 88.69 143 PRO A C 1
ATOM 1132 O O . PRO A 1 143 ? -17.216 -0.451 34.401 1.00 88.69 143 PRO A O 1
ATOM 1135 N N . GLN A 1 144 ? -15.311 -0.368 35.599 1.00 86.44 144 GLN A N 1
ATOM 1136 C CA . GLN A 1 144 ? -15.425 -1.715 36.159 1.00 86.44 144 GLN A CA 1
ATOM 1137 C C . GLN A 1 144 ? -16.816 -1.966 36.767 1.00 86.44 144 GLN A C 1
ATOM 1139 O O . GLN A 1 144 ? -17.355 -1.116 37.475 1.00 86.44 144 GLN A O 1
ATOM 1144 N N . GLY A 1 145 ? -17.393 -3.139 36.486 1.00 86.12 145 GLY A N 1
ATOM 1145 C CA . GLY A 1 145 ? -18.717 -3.535 36.981 1.00 86.12 145 GLY A CA 1
ATOM 1146 C C . GLY A 1 145 ? -19.901 -2.903 36.239 1.00 86.12 145 GLY A C 1
ATOM 1147 O O . GLY A 1 145 ? -21.041 -3.089 36.658 1.00 86.12 145 GLY A O 1
ATOM 1148 N N . SER A 1 146 ? -19.657 -2.164 35.153 1.00 89.25 146 SER A N 1
ATOM 1149 C CA . SER A 1 146 ? -20.716 -1.631 34.287 1.00 89.25 146 SER A CA 1
ATOM 1150 C C . SER A 1 146 ? -21.072 -2.624 33.182 1.00 89.25 146 SER A C 1
ATOM 1152 O O . SER A 1 146 ? -20.217 -3.374 32.728 1.00 89.25 146 SER A O 1
ATOM 1154 N N . ALA A 1 147 ? -22.317 -2.577 32.706 1.00 88.31 147 ALA A N 1
ATOM 1155 C CA . ALA A 1 147 ? -22.775 -3.351 31.555 1.00 88.31 147 ALA A CA 1
ATOM 1156 C C . ALA A 1 147 ? -23.437 -2.437 30.517 1.00 88.31 147 ALA A C 1
ATOM 1158 O O . ALA A 1 147 ? -24.107 -1.457 30.862 1.00 88.31 147 ALA A O 1
ATOM 1159 N N . VAL A 1 148 ? -23.280 -2.770 29.235 1.00 91.75 148 VAL A N 1
ATOM 1160 C CA . VAL A 1 148 ? -23.950 -2.060 28.140 1.00 91.75 148 VAL A CA 1
ATOM 1161 C C . VAL A 1 148 ? -25.443 -2.392 28.137 1.00 91.75 148 VAL A C 1
ATOM 1163 O O . VAL A 1 148 ? -25.831 -3.536 27.923 1.00 91.75 148 VAL A O 1
ATOM 1166 N N . LEU A 1 149 ? -26.298 -1.378 28.294 1.00 92.25 149 LEU A N 1
ATOM 1167 C CA . LEU A 1 149 ? -27.755 -1.552 28.193 1.00 92.25 149 LEU A CA 1
ATOM 1168 C C . LEU A 1 149 ? -28.269 -1.387 26.754 1.00 92.25 149 LEU A C 1
ATOM 1170 O O . LEU A 1 149 ? -29.126 -2.135 26.287 1.00 92.25 149 LEU A O 1
ATOM 1174 N N . SER A 1 150 ? -27.773 -0.376 26.039 1.00 93.00 150 SER A N 1
ATOM 1175 C CA . SER A 1 150 ? -28.125 -0.101 24.644 1.00 93.00 150 SER A CA 1
ATOM 1176 C C . SER A 1 150 ? -27.090 0.823 24.017 1.00 93.00 150 SER A C 1
ATOM 1178 O O . SER A 1 150 ? -26.618 1.750 24.669 1.00 93.00 150 SER A O 1
ATOM 1180 N N . VAL A 1 151 ? -26.823 0.639 22.723 1.00 95.31 151 VAL A N 1
ATOM 1181 C CA . VAL A 1 151 ? -25.953 1.518 21.931 1.00 95.31 151 VAL A CA 1
ATOM 1182 C C . VAL A 1 151 ? -26.671 1.942 20.656 1.00 95.31 151 VAL A C 1
ATOM 1184 O O . VAL A 1 151 ? -27.387 1.151 20.034 1.00 95.31 151 VAL A O 1
ATOM 1187 N N . LYS A 1 152 ? -26.490 3.208 20.279 1.00 95.06 152 LYS A N 1
ATOM 1188 C CA . LYS A 1 152 ? -26.903 3.742 18.985 1.00 95.06 152 LYS A CA 1
ATOM 1189 C C . LYS A 1 152 ? -25.710 4.402 18.305 1.00 95.06 152 LYS A C 1
ATOM 1191 O O . LYS A 1 152 ? -24.917 5.047 18.980 1.00 95.06 152 LYS A O 1
ATOM 1196 N N . SER A 1 153 ? -25.632 4.248 16.992 1.00 94.06 153 SER A N 1
ATOM 1197 C CA . SER A 1 153 ? -24.655 4.889 16.118 1.00 94.06 153 SER A CA 1
ATOM 1198 C C . SER A 1 153 ? -25.435 5.653 15.055 1.00 94.06 153 SER A C 1
ATOM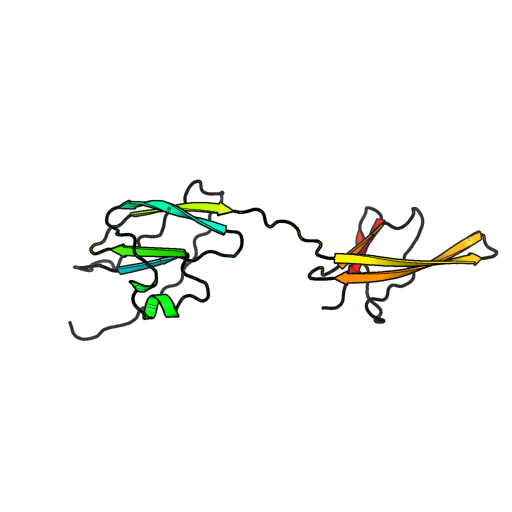 1200 O O . SER A 1 153 ? -26.298 5.061 14.403 1.00 94.06 153 SER A O 1
ATOM 1202 N N . ASP A 1 154 ? -25.236 6.971 14.978 1.00 92.50 154 ASP A N 1
ATOM 1203 C CA . ASP A 1 154 ? -26.023 7.873 14.119 1.00 92.50 154 ASP A CA 1
ATOM 1204 C C . ASP A 1 154 ? -27.549 7.636 14.243 1.00 92.50 154 ASP A C 1
ATOM 1206 O O . ASP A 1 154 ? -28.271 7.334 13.294 1.00 92.50 154 ASP A O 1
ATOM 1210 N N . GLY A 1 155 ? -28.041 7.612 15.488 1.00 93.06 155 GLY A N 1
ATOM 1211 C CA . GLY A 1 155 ? -29.456 7.383 15.811 1.00 93.06 155 GLY A CA 1
ATOM 1212 C C . GLY A 1 155 ? -29.970 5.944 15.625 1.00 93.06 155 GLY A C 1
ATOM 1213 O O . GLY A 1 155 ? -31.021 5.602 16.179 1.00 93.06 155 GLY A O 1
ATOM 1214 N N . ARG A 1 156 ? -29.234 5.066 14.933 1.00 94.38 156 ARG A N 1
ATOM 1215 C CA . ARG A 1 156 ? -29.622 3.670 14.667 1.00 94.38 156 ARG A CA 1
ATOM 1216 C C . ARG A 1 156 ? -29.100 2.735 15.753 1.00 94.38 156 ARG A C 1
ATOM 1218 O O . ARG A 1 156 ? -27.955 2.844 16.177 1.00 94.38 156 ARG A O 1
ATOM 1225 N N . LYS A 1 157 ? -29.927 1.793 16.219 1.00 95.44 157 LYS A N 1
ATOM 1226 C CA . LYS A 1 157 ? -29.493 0.783 17.201 1.00 95.44 157 LYS A CA 1
ATOM 1227 C C . LYS A 1 157 ? -28.480 -0.158 16.548 1.00 95.44 157 LYS A C 1
ATOM 1229 O O . LYS A 1 157 ? -28.760 -0.709 15.488 1.00 95.44 157 LYS A O 1
ATOM 1234 N N . VAL A 1 158 ? -27.341 -0.365 17.201 1.00 95.50 158 VAL A N 1
ATOM 1235 C CA . VAL A 1 158 ? -26.267 -1.248 16.721 1.00 95.50 158 VAL A CA 1
ATOM 1236 C C . VAL A 1 158 ? -25.959 -2.329 17.752 1.00 95.50 158 VAL A C 1
ATOM 1238 O O . VAL A 1 158 ? -26.244 -2.165 18.941 1.00 95.50 158 VAL A O 1
ATOM 1241 N N . LYS A 1 159 ? -25.388 -3.449 17.299 1.00 93.44 159 LYS A N 1
ATOM 1242 C CA . LYS A 1 159 ? -24.834 -4.473 18.191 1.00 93.44 159 LYS A CA 1
ATOM 1243 C C . LYS A 1 159 ? -23.386 -4.109 18.498 1.00 93.44 159 LYS A C 1
ATOM 1245 O O . LYS A 1 159 ? -22.562 -4.096 17.590 1.00 93.44 159 LYS A O 1
ATOM 1250 N N . ALA A 1 160 ? -23.109 -3.790 19.757 1.00 92.06 160 ALA A N 1
ATOM 1251 C CA . ALA A 1 160 ? -21.747 -3.619 20.241 1.00 92.06 160 ALA A CA 1
ATOM 1252 C C . ALA A 1 160 ? -21.154 -4.980 20.630 1.00 92.06 160 ALA A C 1
ATOM 1254 O O . ALA A 1 160 ? -21.898 -5.888 21.008 1.00 92.06 160 ALA A O 1
ATOM 1255 N N . VAL A 1 161 ? -19.836 -5.111 20.524 1.00 92.12 161 VAL A N 1
ATOM 1256 C CA . VAL A 1 161 ? -19.094 -6.322 20.899 1.00 92.12 161 VAL A CA 1
ATOM 1257 C C . VAL A 1 161 ? -18.153 -5.960 22.035 1.00 92.12 161 VAL A C 1
ATOM 1259 O O . VAL A 1 161 ? -17.401 -5.000 21.912 1.00 92.12 161 VAL A O 1
ATOM 1262 N N . GLU A 1 162 ? -18.212 -6.696 23.135 1.00 90.50 162 GLU A N 1
ATOM 1263 C CA . GLU A 1 162 ? -17.299 -6.535 24.266 1.00 90.50 162 GLU A CA 1
ATOM 1264 C C . GLU A 1 162 ? -16.222 -7.618 24.196 1.00 90.50 162 GLU A C 1
ATOM 1266 O O . GLU A 1 162 ? -16.535 -8.772 23.899 1.00 90.50 162 GLU A O 1
ATOM 1271 N N . ASP A 1 163 ? -14.965 -7.237 24.412 1.00 84.81 163 ASP A N 1
ATOM 1272 C CA . ASP A 1 163 ? -13.858 -8.183 24.534 1.00 84.81 163 ASP A CA 1
ATOM 1273 C C . ASP A 1 163 ? -13.587 -8.569 25.997 1.00 84.81 163 ASP A C 1
ATOM 1275 O O . ASP A 1 163 ? -14.117 -7.972 26.936 1.00 84.81 163 ASP A O 1
ATOM 1279 N N . ASP A 1 164 ? -12.700 -9.545 26.195 1.00 80.19 164 ASP A N 1
ATOM 1280 C CA . ASP A 1 164 ? -12.334 -10.075 27.516 1.00 80.19 164 ASP A CA 1
ATOM 1281 C C . ASP A 1 164 ? 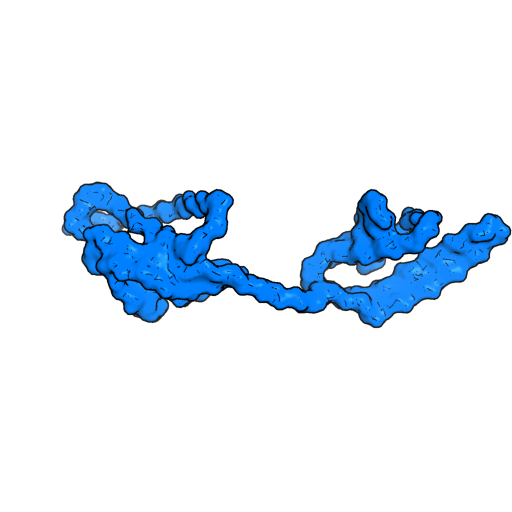-11.681 -9.030 28.447 1.00 80.19 164 ASP A C 1
ATOM 1283 O O . ASP A 1 164 ? -11.458 -9.293 29.630 1.00 80.19 164 ASP A O 1
ATOM 1287 N N . THR A 1 165 ? -11.361 -7.834 27.938 1.00 81.00 165 THR A N 1
ATOM 1288 C CA . THR A 1 165 ? -10.778 -6.726 28.709 1.00 81.00 165 THR A CA 1
ATOM 1289 C C . THR A 1 165 ? -11.819 -5.711 29.198 1.00 81.00 165 THR A C 1
ATOM 1291 O O . THR A 1 165 ? -11.456 -4.737 29.868 1.00 81.00 165 THR A O 1
ATOM 1294 N N . GLY A 1 166 ? -13.104 -5.925 28.883 1.00 81.06 166 GLY A N 1
ATOM 1295 C CA . GLY A 1 166 ? -14.195 -4.985 29.162 1.00 81.06 166 GLY A CA 1
ATOM 1296 C C . GLY A 1 166 ? -14.208 -3.781 28.213 1.00 81.06 166 GLY A C 1
ATOM 1297 O O . GLY A 1 166 ? -14.745 -2.715 28.541 1.00 81.06 166 GLY A O 1
ATOM 1298 N N . THR A 1 167 ? -13.557 -3.915 27.054 1.00 91.19 167 THR A N 1
ATOM 1299 C CA . THR A 1 167 ? -13.559 -2.898 26.003 1.00 91.19 167 THR A CA 1
ATOM 1300 C C . THR A 1 167 ? -14.691 -3.187 25.025 1.00 91.19 167 THR A C 1
ATOM 1302 O O . THR A 1 167 ? -14.784 -4.264 24.445 1.00 91.19 167 THR A O 1
ATOM 1305 N N . VAL A 1 168 ? -15.550 -2.195 24.814 1.00 92.75 168 VAL A N 1
ATOM 1306 C CA . VAL A 1 168 ? -16.741 -2.287 23.971 1.00 92.75 168 VAL A CA 1
ATOM 1307 C C . VAL A 1 168 ? -16.468 -1.641 22.617 1.00 92.75 168 VAL A C 1
ATOM 1309 O O . VAL A 1 168 ? -16.266 -0.431 22.529 1.00 92.75 168 VAL A O 1
ATOM 1312 N N . ALA A 1 169 ? -16.496 -2.433 21.550 1.00 93.56 169 ALA A N 1
ATOM 1313 C CA . ALA A 1 169 ? -16.436 -1.984 20.166 1.00 93.56 169 ALA A CA 1
ATOM 1314 C C . ALA A 1 169 ? -17.841 -1.666 19.627 1.00 93.56 169 ALA A C 1
ATOM 1316 O O . ALA A 1 169 ? -18.739 -2.511 19.621 1.00 93.56 169 ALA A O 1
ATOM 1317 N N . ILE A 1 170 ? -18.021 -0.440 19.144 1.00 93.94 170 ILE A N 1
ATOM 1318 C CA . ILE A 1 170 ? -19.275 0.102 18.620 1.00 93.94 170 ILE A CA 1
ATOM 1319 C C . ILE A 1 170 ? -19.111 0.345 17.118 1.00 93.94 170 ILE A C 1
ATOM 1321 O O . ILE A 1 170 ? -18.255 1.150 16.751 1.00 93.94 170 ILE A O 1
ATOM 1325 N N . PRO A 1 171 ? -19.917 -0.295 16.251 1.00 92.06 171 PRO A N 1
ATOM 1326 C CA . PRO A 1 171 ? -19.874 -0.046 14.813 1.00 92.06 171 PRO A CA 1
ATOM 1327 C C . PRO A 1 171 ? -20.227 1.404 14.474 1.00 92.06 171 PRO A C 1
ATOM 1329 O O . PRO A 1 171 ? -21.219 1.946 14.976 1.00 92.06 171 PRO A O 1
ATOM 1332 N N . LEU A 1 172 ? -19.448 2.013 13.588 1.00 89.69 172 LEU A N 1
ATOM 1333 C CA . LEU A 1 172 ? -19.766 3.301 12.984 1.00 89.69 172 LEU A CA 1
ATOM 1334 C C . LEU A 1 172 ? -20.536 3.097 11.670 1.00 89.69 172 LEU A C 1
ATOM 1336 O O . LEU A 1 172 ? -20.352 2.071 11.007 1.00 89.69 172 LEU A O 1
ATOM 1340 N N . PRO A 1 173 ? -21.446 4.019 11.304 1.00 85.12 173 PRO A N 1
ATOM 1341 C CA . PRO A 1 173 ? -22.007 4.028 9.960 1.00 85.12 173 PRO A CA 1
ATOM 1342 C C . PRO A 1 173 ? -20.877 4.185 8.935 1.00 85.12 173 PRO A C 1
ATOM 1344 O O . PRO A 1 173 ? -19.860 4.817 9.223 1.00 85.12 173 PRO A O 1
ATOM 1347 N N . LYS A 1 174 ? -21.069 3.579 7.762 1.00 66.62 174 LYS A N 1
ATOM 1348 C CA . LYS A 1 174 ? -20.242 3.869 6.589 1.00 66.62 174 LYS A CA 1
ATOM 1349 C C . LYS A 1 174 ? -20.554 5.257 6.049 1.00 66.62 174 LYS A C 1
ATOM 1351 O O . LYS A 1 174 ? -21.739 5.651 6.156 1.00 66.62 174 LYS A O 1
#